Protein AF-B6EF98-F1 (afdb_monomer)

Nearest PDB structures (foldseek):
  3bss-assembly1_A  TM=2.731E-01  e=3.776E+00  Campylobacter jejuni
  3jx8-assembly2_D  TM=2.852E-01  e=3.024E+00  Parabacteroides distasonis ATCC 8503
  3eh0-assembly1_C  TM=1.332E-01  e=3.572E+00  Escherichia coli K-12

Secondary structure (DSSP, 8-state):
--------EE-SS-EEESS-EEESS-EE-SS-EEESS-EEESS-EE-SS-EEESS-EE-SS-EE-SS-EEESSEEE-SSEEEESSEEEESSEEE-SSEEEESSEEEESS---------------

Radius of gyration: 14.88 Å; Cα contacts (8 Å, |Δi|>4): 367; chains: 1; bounding box: 36×38×47 Å

pLDDT: mean 73.67, std 14.47, range [32.84, 87.88]

Solvent-accessible surface area (backbone atoms only — not comparable to full-atom values): 6208 Å² total; per-residue (Å²): 137,77,79,85,46,83,45,56,48,72,39,93,42,64,48,74,38,78,49,63,48,74,21,60,31,42,36,39,24,70,20,34,42,38,24,62,23,36,38,39,22,48,31,32,37,40,23,62,21,34,42,39,21,59,25,33,38,39,22,45,34,30,37,40,22,62,23,33,43,40,18,59,32,26,38,39,19,44,38,30,35,41,22,61,22,38,41,39,19,50,36,33,73,48,39,70,71,39,77,48,48,75,67,39,80,48,36,74,63,64,88,67,84,81,82,79,78,79,73,93,76,86,84,133

Structure (mmCIF, N/CA/C/O backbone):
data_AF-B6EF98-F1
#
_entry.id   AF-B6EF98-F1
#
loop_
_atom_site.group_PDB
_atom_site.id
_atom_site.type_symbol
_atom_site.label_atom_id
_atom_site.label_alt_id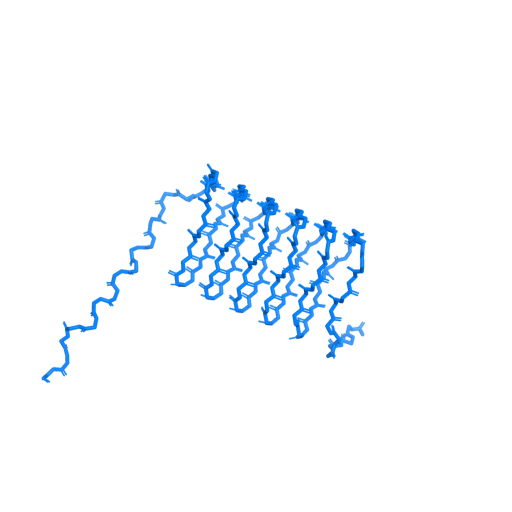
_atom_site.label_comp_id
_atom_site.label_asym_id
_atom_site.label_entity_id
_atom_site.label_seq_id
_atom_site.pdbx_PDB_ins_code
_atom_site.Cartn_x
_atom_site.Cartn_y
_atom_site.Cartn_z
_atom_site.occupancy
_atom_site.B_iso_or_equiv
_atom_site.auth_seq_id
_atom_site.auth_comp_id
_atom_site.auth_asym_id
_atom_site.auth_atom_id
_atom_site.pdbx_PDB_model_num
ATOM 1 N N . ASN A 1 1 ? 10.331 -12.979 -18.618 1.00 32.84 1 ASN A N 1
ATOM 2 C CA . ASN A 1 1 ? 11.417 -12.519 -17.735 1.00 32.84 1 ASN A CA 1
ATOM 3 C C . ASN A 1 1 ? 10.890 -11.423 -16.848 1.00 32.84 1 ASN A C 1
ATOM 5 O O . ASN A 1 1 ? 10.821 -10.278 -17.267 1.00 32.84 1 ASN A O 1
ATOM 9 N N . ILE A 1 2 ? 10.405 -11.793 -15.674 1.00 35.44 2 ILE A N 1
ATOM 10 C CA . ILE A 1 2 ? 10.387 -10.866 -14.554 1.00 35.44 2 ILE A CA 1
ATOM 11 C C . ILE A 1 2 ? 11.352 -11.555 -13.623 1.00 35.44 2 ILE A C 1
ATOM 13 O O . ILE A 1 2 ? 10.996 -12.580 -13.053 1.00 35.44 2 ILE A O 1
ATOM 17 N N . ASP A 1 3 ? 12.600 -11.109 -13.649 1.00 35.97 3 ASP A N 1
ATOM 18 C CA . ASP A 1 3 ? 13.546 -11.428 -12.603 1.00 35.97 3 ASP A CA 1
ATOM 19 C C . ASP A 1 3 ? 12.805 -11.190 -11.285 1.00 35.97 3 ASP A C 1
ATOM 21 O O . ASP A 1 3 ? 12.337 -10.080 -11.005 1.00 35.97 3 ASP A O 1
ATOM 25 N N . ASP A 1 4 ? 12.578 -12.272 -10.538 1.00 43.53 4 ASP A N 1
ATOM 26 C CA . ASP A 1 4 ? 12.277 -12.234 -9.112 1.00 43.53 4 ASP A CA 1
ATOM 27 C C . ASP A 1 4 ? 13.533 -11.672 -8.443 1.00 43.53 4 ASP A C 1
ATOM 29 O O . ASP A 1 4 ? 14.335 -12.369 -7.824 1.00 43.53 4 ASP A O 1
ATOM 33 N N . ASP A 1 5 ? 13.760 -10.390 -8.704 1.00 44.88 5 ASP A N 1
ATOM 34 C CA . ASP A 1 5 ? 14.850 -9.616 -8.184 1.00 44.88 5 ASP A CA 1
ATOM 35 C C . ASP A 1 5 ? 14.631 -9.608 -6.680 1.00 44.88 5 ASP A C 1
ATOM 37 O O . ASP A 1 5 ? 13.720 -8.972 -6.134 1.00 44.88 5 ASP A O 1
ATOM 41 N N . LYS A 1 6 ? 15.505 -10.348 -6.011 1.00 50.03 6 LYS A N 1
ATOM 42 C CA . LYS A 1 6 ? 15.847 -10.227 -4.600 1.00 50.03 6 LYS A CA 1
ATOM 43 C C . LYS A 1 6 ? 16.465 -8.840 -4.327 1.00 50.03 6 LYS A C 1
ATOM 45 O O . LYS A 1 6 ? 17.569 -8.718 -3.796 1.00 50.03 6 LYS A O 1
ATOM 50 N N . ALA A 1 7 ? 15.816 -7.795 -4.833 1.00 57.56 7 ALA A N 1
ATOM 51 C CA . ALA A 1 7 ? 16.267 -6.426 -4.853 1.00 57.56 7 ALA A CA 1
ATOM 52 C C . ALA A 1 7 ? 15.239 -5.596 -4.097 1.00 57.56 7 ALA A C 1
ATOM 54 O O . ALA A 1 7 ? 14.152 -5.293 -4.588 1.00 57.56 7 ALA A O 1
ATOM 55 N N . SER A 1 8 ? 15.617 -5.184 -2.889 1.00 60.94 8 SER A N 1
ATOM 56 C CA . SER A 1 8 ? 14.888 -4.156 -2.158 1.00 60.94 8 SER A CA 1
ATOM 57 C C . SER A 1 8 ? 14.745 -2.912 -3.037 1.00 60.94 8 SER A C 1
ATOM 59 O O . SER A 1 8 ? 15.752 -2.315 -3.440 1.00 60.94 8 SER A O 1
ATOM 61 N N . VAL A 1 9 ? 13.516 -2.480 -3.306 1.00 68.38 9 VAL A N 1
ATOM 62 C CA . VAL A 1 9 ? 13.263 -1.232 -4.038 1.00 68.38 9 VAL A CA 1
ATOM 63 C C . VAL A 1 9 ? 13.484 -0.069 -3.080 1.00 68.38 9 VAL A C 1
ATOM 65 O O . VAL A 1 9 ? 12.611 0.285 -2.288 1.00 68.38 9 VAL A O 1
ATOM 68 N N . LYS A 1 10 ? 14.681 0.517 -3.139 1.00 69.50 10 LYS A N 1
ATOM 69 C CA . LYS A 1 10 ? 15.062 1.717 -2.390 1.00 69.50 10 LYS A CA 1
ATOM 70 C C . LYS A 1 10 ? 15.181 2.884 -3.358 1.00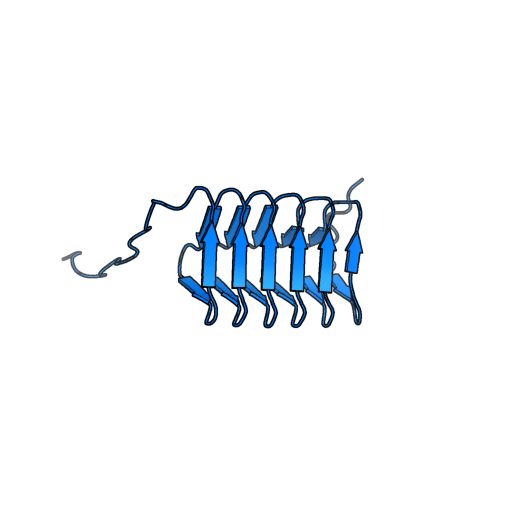 69.50 10 LYS A C 1
ATOM 72 O O . LYS A 1 10 ? 16.070 2.903 -4.203 1.00 69.50 10 LYS A O 1
ATOM 77 N N . SER A 1 11 ? 14.292 3.867 -3.244 1.00 70.25 11 SER A N 1
ATOM 78 C CA . SER A 1 11 ? 14.366 5.085 -4.056 1.00 70.25 11 SER A CA 1
ATOM 79 C C . SER A 1 11 ? 14.438 6.310 -3.167 1.00 70.25 11 SER A C 1
ATOM 81 O O . SER A 1 11 ? 13.530 6.551 -2.383 1.00 70.25 11 SER A O 1
ATOM 83 N N . ALA A 1 12 ? 15.476 7.130 -3.333 1.00 68.25 12 ALA A N 1
ATOM 84 C CA . ALA A 1 12 ? 15.623 8.391 -2.606 1.00 68.25 12 ALA A CA 1
ATOM 85 C C . ALA A 1 12 ? 14.551 9.449 -2.971 1.00 68.2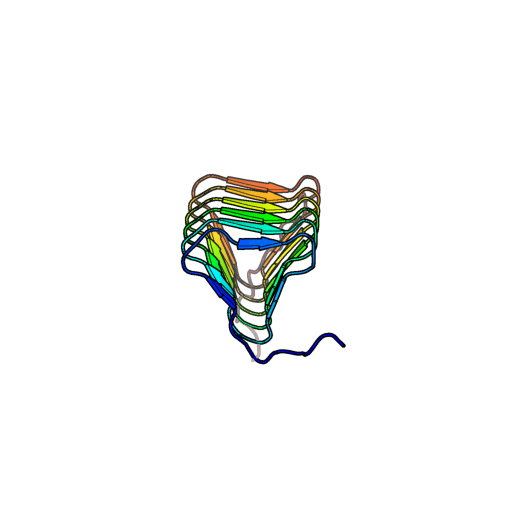5 12 ALA A C 1
ATOM 87 O O . ALA A 1 12 ? 14.501 10.510 -2.356 1.00 68.25 12 ALA A O 1
ATOM 88 N N . GLY A 1 13 ? 13.680 9.173 -3.952 1.00 70.12 13 GLY A N 1
ATOM 89 C CA . GLY A 1 13 ? 12.687 10.114 -4.471 1.00 70.12 13 GLY A CA 1
ATOM 90 C C . GLY A 1 13 ? 11.290 9.518 -4.659 1.00 70.12 13 GLY A C 1
ATOM 91 O O . GLY A 1 13 ? 10.911 8.515 -4.056 1.00 70.12 13 GLY A O 1
ATOM 92 N N . SER A 1 14 ? 10.473 10.180 -5.485 1.00 72.62 14 SER A N 1
ATOM 93 C CA . SER A 1 14 ? 9.129 9.694 -5.812 1.00 72.62 14 SER A CA 1
ATOM 94 C C . SER A 1 14 ? 9.200 8.618 -6.894 1.00 72.62 14 SER A C 1
ATOM 96 O O . SER A 1 14 ? 9.545 8.912 -8.038 1.00 72.62 14 SER A O 1
ATOM 98 N N . VAL A 1 15 ? 8.802 7.395 -6.552 1.00 78.00 15 VAL A N 1
ATOM 99 C CA . VAL A 1 15 ? 8.676 6.296 -7.513 1.00 78.00 15 VAL A CA 1
ATOM 100 C C . VAL A 1 15 ? 7.403 6.495 -8.327 1.00 78.00 15 VAL A C 1
ATOM 102 O O . VAL A 1 15 ? 6.308 6.592 -7.769 1.00 78.00 15 VAL A O 1
ATOM 105 N N . LYS A 1 16 ? 7.533 6.555 -9.655 1.00 80.19 16 LYS A N 1
ATOM 106 C CA . LYS A 1 16 ? 6.403 6.460 -10.585 1.00 80.19 16 LYS A CA 1
ATOM 107 C C . LYS A 1 16 ? 6.634 5.267 -11.499 1.00 80.19 16 LYS A C 1
ATOM 109 O O . LYS A 1 16 ? 7.641 5.236 -12.194 1.00 80.19 16 LYS A O 1
ATOM 114 N N . SER A 1 17 ? 5.707 4.317 -11.510 1.00 77.69 17 SER A N 1
ATOM 115 C CA . SER A 1 17 ? 5.764 3.168 -12.414 1.00 77.69 17 SER A CA 1
ATOM 116 C C . SER A 1 17 ? 4.431 2.966 -13.127 1.00 77.69 17 SER A C 1
ATOM 118 O O . SER A 1 17 ? 3.368 3.009 -12.505 1.00 77.69 17 SER A O 1
ATOM 120 N N . ALA A 1 18 ? 4.485 2.741 -14.439 1.00 78.44 18 ALA A N 1
ATOM 121 C CA . ALA A 1 18 ? 3.331 2.278 -15.207 1.00 78.44 18 ALA A CA 1
ATOM 122 C C . ALA A 1 18 ? 3.073 0.774 -14.992 1.00 78.44 18 ALA A C 1
ATOM 124 O O . ALA A 1 18 ? 1.952 0.304 -15.164 1.00 78.44 18 ALA A O 1
ATOM 125 N N . ALA A 1 19 ? 4.102 0.030 -14.579 1.00 79.38 19 ALA A N 1
ATOM 126 C CA . ALA A 1 19 ? 4.040 -1.400 -14.321 1.00 79.38 19 ALA A CA 1
ATOM 127 C C . ALA A 1 19 ? 3.825 -1.706 -12.830 1.00 79.38 19 ALA A C 1
ATOM 129 O O . ALA A 1 19 ? 3.852 -0.820 -11.964 1.00 79.38 19 ALA A O 1
ATOM 130 N N . SER A 1 20 ? 3.612 -2.991 -12.527 1.00 74.19 20 SER A N 1
ATOM 131 C CA . SER A 1 20 ? 3.568 -3.461 -11.143 1.00 74.19 20 SER A CA 1
ATOM 132 C C . SER A 1 20 ? 4.910 -3.240 -10.463 1.00 74.19 20 SER A C 1
ATOM 134 O O . SER A 1 20 ? 5.946 -3.613 -11.000 1.00 74.19 20 SER A O 1
ATOM 136 N N . VAL A 1 21 ? 4.867 -2.685 -9.255 1.00 79.06 21 VAL A N 1
ATOM 137 C CA . VAL A 1 21 ? 6.021 -2.674 -8.355 1.00 79.06 21 VAL A CA 1
ATOM 138 C C . VAL A 1 21 ? 5.955 -3.979 -7.574 1.00 79.06 21 VAL A C 1
ATOM 140 O O . VAL A 1 21 ? 4.985 -4.199 -6.847 1.00 79.06 21 VAL A O 1
ATOM 143 N N . ARG A 1 22 ? 6.928 -4.864 -7.786 1.00 77.12 22 ARG A N 1
ATOM 144 C CA . ARG A 1 22 ? 7.086 -6.115 -7.041 1.00 77.12 22 ARG A CA 1
ATOM 145 C C . ARG A 1 22 ? 8.468 -6.124 -6.418 1.00 77.12 22 ARG A C 1
ATOM 147 O O . ARG A 1 22 ? 9.416 -5.699 -7.066 1.00 77.12 22 ARG A O 1
ATOM 154 N N . SER A 1 23 ? 8.540 -6.577 -5.179 1.00 75.56 23 SER A N 1
ATOM 155 C CA . SER A 1 23 ? 9.781 -6.712 -4.432 1.00 75.56 23 SER A CA 1
ATOM 156 C C . SER A 1 23 ? 9.681 -7.967 -3.583 1.00 75.56 23 SER A C 1
ATOM 158 O O . SER A 1 23 ? 8.666 -8.164 -2.908 1.00 75.56 23 SER A O 1
ATOM 160 N N . ALA A 1 24 ? 10.700 -8.821 -3.653 1.00 74.88 24 ALA A N 1
ATOM 161 C CA . ALA A 1 24 ? 10.829 -9.936 -2.723 1.00 74.88 24 ALA A CA 1
ATOM 162 C C . ALA A 1 24 ? 11.207 -9.430 -1.325 1.00 74.88 24 ALA A C 1
ATOM 164 O O . ALA A 1 24 ? 10.725 -9.969 -0.344 1.00 74.88 24 ALA A O 1
ATOM 165 N N . ASP A 1 25 ? 11.994 -8.355 -1.243 1.00 79.25 25 ASP A N 1
ATOM 166 C CA . ASP A 1 25 ? 12.335 -7.696 0.019 1.00 79.25 25 ASP A CA 1
ATOM 167 C C . ASP A 1 25 ? 11.468 -6.436 0.242 1.00 79.25 25 ASP A C 1
ATOM 169 O O . ASP A 1 25 ? 10.595 -6.106 -0.564 1.00 79.25 25 ASP A O 1
ATOM 173 N N . SER A 1 26 ? 11.753 -5.660 1.287 1.00 74.31 26 SER A N 1
ATOM 174 C CA . SER A 1 26 ? 11.048 -4.404 1.595 1.00 74.31 26 SER A CA 1
ATOM 175 C C . SER A 1 26 ? 11.082 -3.343 0.476 1.00 74.31 26 SER A C 1
ATOM 177 O O . SER A 1 26 ? 12.115 -3.086 -0.156 1.00 74.31 26 SER A O 1
ATOM 179 N N . VAL A 1 27 ? 9.960 -2.634 0.305 1.00 77.38 27 VAL A N 1
ATOM 180 C CA . VAL A 1 27 ? 9.834 -1.445 -0.556 1.00 77.38 27 VAL A CA 1
ATOM 181 C C . VAL A 1 27 ? 9.989 -0.195 0.309 1.00 77.38 27 VAL A C 1
ATOM 183 O O . VAL A 1 27 ? 9.102 0.117 1.100 1.00 77.38 27 VAL A O 1
ATOM 186 N N . ALA A 1 28 ? 11.077 0.558 0.137 1.00 77.81 28 ALA A N 1
ATOM 187 C CA . ALA A 1 28 ? 11.329 1.792 0.879 1.00 77.81 28 ALA A CA 1
ATOM 188 C C . ALA A 1 28 ? 11.467 2.991 -0.068 1.00 77.81 28 ALA A C 1
ATOM 190 O O . ALA A 1 28 ? 12.338 3.043 -0.939 1.00 77.81 28 ALA A O 1
ATOM 191 N N . SER A 1 29 ? 10.607 3.995 0.089 1.00 77.31 29 SER A N 1
ATOM 192 C CA . SER A 1 29 ? 10.686 5.228 -0.701 1.00 77.31 29 SER A CA 1
ATOM 193 C C . SER A 1 29 ? 10.409 6.450 0.166 1.00 77.31 29 SER A C 1
ATOM 195 O O . SER A 1 29 ? 9.236 6.705 0.449 1.00 77.31 29 SER A O 1
ATOM 197 N N . PRO A 1 30 ? 11.441 7.234 0.555 1.00 69.69 30 PRO A N 1
ATOM 198 C CA . PRO A 1 30 ? 11.308 8.541 1.203 1.00 69.69 30 PRO A CA 1
ATOM 199 C C . PRO A 1 30 ? 10.324 9.512 0.525 1.00 69.69 30 PRO A C 1
ATOM 201 O O . PRO A 1 30 ? 9.779 10.400 1.175 1.00 69.69 30 PRO A O 1
ATOM 204 N N . GLY A 1 31 ? 10.075 9.357 -0.779 1.00 78.00 31 GLY A N 1
ATOM 205 C CA . GLY A 1 31 ? 9.079 10.133 -1.513 1.00 78.00 31 GLY A CA 1
ATOM 206 C C . GLY A 1 31 ? 7.676 9.511 -1.545 1.00 78.00 31 GLY A C 1
ATOM 207 O O . GLY A 1 31 ? 7.274 8.715 -0.703 1.00 78.00 31 GLY A O 1
ATOM 208 N N . SER A 1 32 ? 6.893 9.894 -2.559 1.00 79.00 32 SER A N 1
ATOM 209 C CA . SER A 1 32 ? 5.606 9.245 -2.854 1.00 79.00 32 SER A CA 1
ATOM 210 C C . SER A 1 32 ? 5.782 8.084 -3.827 1.00 79.00 32 SER A C 1
ATOM 212 O O . SER A 1 32 ? 6.465 8.244 -4.840 1.00 79.00 32 SER A O 1
ATOM 214 N N . VAL A 1 33 ? 5.072 6.984 -3.599 1.00 80.88 33 VAL A N 1
ATOM 215 C CA . VAL A 1 33 ? 4.969 5.871 -4.550 1.00 80.88 33 VAL A CA 1
ATOM 216 C C . VAL A 1 33 ? 3.680 6.029 -5.346 1.00 80.88 33 VAL A C 1
ATOM 218 O O . VAL A 1 33 ? 2.593 6.130 -4.779 1.00 80.88 33 VAL A O 1
ATOM 221 N N . LYS A 1 34 ? 3.792 6.071 -6.673 1.00 83.06 34 LYS A N 1
ATOM 222 C CA . LYS A 1 34 ? 2.661 6.024 -7.601 1.00 83.06 34 LYS A CA 1
ATOM 223 C C . LYS A 1 34 ? 2.848 4.850 -8.556 1.00 83.06 34 LYS A C 1
ATOM 225 O O . LYS A 1 34 ? 3.818 4.828 -9.310 1.00 83.06 34 LYS A O 1
ATOM 230 N N . SER A 1 35 ? 1.907 3.911 -8.564 1.00 82.44 35 SER A N 1
ATOM 231 C CA . SER A 1 35 ? 1.858 2.846 -9.568 1.00 82.44 35 SER A CA 1
ATOM 232 C C . SER A 1 35 ? 0.510 2.838 -10.284 1.00 82.44 35 SER A C 1
ATOM 234 O O . SER A 1 35 ? -0.544 2.904 -9.646 1.00 82.44 35 SER A O 1
ATOM 236 N N . ALA A 1 36 ? 0.539 2.756 -11.614 1.00 80.19 36 ALA A N 1
ATOM 237 C CA . ALA A 1 36 ? -0.664 2.515 -12.414 1.00 80.19 36 ALA A CA 1
ATOM 238 C C . ALA A 1 36 ? -1.165 1.064 -12.286 1.00 80.19 36 ALA A C 1
ATOM 240 O O . ALA A 1 36 ? -2.300 0.765 -12.637 1.00 80.19 36 ALA A O 1
ATOM 241 N N . ALA A 1 37 ? -0.343 0.167 -11.742 1.00 85.75 37 ALA A N 1
ATOM 242 C CA . ALA A 1 37 ? -0.690 -1.219 -11.477 1.00 85.75 37 ALA A CA 1
ATOM 243 C C . ALA A 1 37 ? -0.572 -1.524 -9.973 1.00 85.75 37 ALA A C 1
ATOM 245 O O . ALA A 1 37 ? -0.598 -0.627 -9.126 1.00 85.75 37 ALA A O 1
ATOM 246 N N . SER A 1 38 ? -0.495 -2.813 -9.622 1.00 80.50 38 SER A N 1
ATOM 247 C CA . SER A 1 38 ? -0.404 -3.239 -8.219 1.00 80.50 38 SER A CA 1
ATOM 248 C C . SER A 1 38 ? 0.979 -2.974 -7.626 1.00 80.50 38 SER A C 1
ATOM 250 O O . SER A 1 38 ? 1.984 -3.163 -8.313 1.00 80.50 38 SER A O 1
ATOM 252 N N . VAL A 1 39 ? 1.007 -2.641 -6.336 1.00 82.94 39 VAL A N 1
ATOM 253 C CA . VAL A 1 39 ? 2.214 -2.640 -5.497 1.00 82.94 39 VAL A CA 1
ATOM 254 C C . VAL A 1 39 ? 2.184 -3.900 -4.636 1.00 82.94 39 VAL A C 1
ATOM 256 O O . VAL A 1 39 ? 1.184 -4.142 -3.956 1.00 82.94 39 VAL A O 1
ATOM 259 N N . ARG A 1 40 ? 3.232 -4.724 -4.705 1.00 82.25 40 ARG A N 1
ATOM 260 C CA . ARG A 1 40 ? 3.380 -5.953 -3.915 1.00 82.25 40 ARG A CA 1
ATOM 261 C C . ARG A 1 40 ? 4.776 -6.027 -3.298 1.00 82.25 40 ARG A C 1
ATOM 263 O O . ARG A 1 40 ? 5.755 -5.849 -4.017 1.00 82.25 40 ARG A O 1
ATOM 270 N N . SER A 1 41 ? 4.837 -6.330 -2.011 1.00 81.62 41 SER A N 1
ATOM 271 C CA . SER A 1 41 ? 6.065 -6.651 -1.280 1.00 81.62 41 SER A CA 1
ATOM 272 C C . SER A 1 41 ? 5.855 -7.963 -0.535 1.00 81.62 41 SER A C 1
ATOM 274 O O . SER A 1 41 ? 4.743 -8.182 -0.048 1.00 81.62 41 SER A O 1
ATOM 276 N N . ALA A 1 42 ? 6.868 -8.830 -0.462 1.00 79.88 42 ALA A N 1
ATOM 277 C CA . ALA A 1 42 ? 6.812 -9.939 0.491 1.00 79.88 42 ALA A CA 1
ATOM 278 C C . ALA A 1 42 ? 6.973 -9.381 1.909 1.00 79.88 42 ALA A C 1
ATOM 280 O O . ALA A 1 42 ? 6.080 -9.574 2.712 1.00 79.88 42 ALA A O 1
ATOM 281 N N . ASP A 1 43 ? 7.987 -8.552 2.158 1.00 85.00 43 ASP A N 1
ATOM 282 C CA . ASP A 1 43 ? 8.153 -7.932 3.479 1.00 85.00 43 ASP A CA 1
ATOM 283 C C . ASP A 1 43 ? 7.220 -6.710 3.679 1.00 85.00 43 ASP A C 1
ATOM 285 O O . ASP A 1 43 ? 6.024 -6.725 3.370 1.00 85.00 43 ASP A O 1
ATOM 289 N N . SER A 1 44 ? 7.786 -5.587 4.132 1.00 81.25 44 SER A N 1
ATOM 290 C CA . SER A 1 44 ? 7.097 -4.337 4.423 1.00 81.25 44 SER A CA 1
ATOM 291 C C . SER A 1 44 ? 7.138 -3.324 3.273 1.00 81.25 44 SER A C 1
ATOM 293 O O . SER A 1 44 ? 8.124 -3.190 2.541 1.00 81.25 44 SER A O 1
ATOM 295 N N . VAL A 1 45 ? 6.077 -2.523 3.165 1.00 81.81 45 VAL A N 1
ATOM 296 C CA . VAL A 1 45 ? 6.032 -1.317 2.327 1.00 81.81 45 VAL A CA 1
ATOM 297 C C . VAL A 1 45 ? 6.128 -0.089 3.225 1.00 81.81 45 VAL A C 1
ATOM 299 O O . VAL A 1 45 ? 5.188 0.223 3.950 1.00 81.81 45 VAL A O 1
ATOM 302 N N . ALA A 1 46 ? 7.234 0.649 3.132 1.00 81.69 46 ALA A N 1
ATOM 303 C CA . ALA A 1 46 ? 7.489 1.861 3.902 1.00 81.69 46 ALA A CA 1
ATOM 304 C C . ALA A 1 46 ? 7.642 3.092 2.994 1.00 81.69 46 ALA A C 1
ATOM 306 O O . ALA A 1 46 ? 8.581 3.211 2.200 1.00 81.69 46 ALA A O 1
ATOM 307 N N . SER A 1 47 ? 6.736 4.061 3.144 1.00 80.31 47 SER A N 1
ATOM 308 C CA . SER A 1 47 ? 6.812 5.334 2.422 1.00 80.31 47 SER A CA 1
ATOM 309 C C . SER A 1 47 ? 6.404 6.523 3.291 1.00 80.31 47 SER A C 1
ATOM 311 O O . SER A 1 47 ? 5.204 6.730 3.483 1.00 80.31 47 SER A O 1
ATOM 313 N N . PRO A 1 48 ? 7.352 7.364 3.757 1.00 74.62 48 PRO A N 1
ATOM 314 C CA . PRO A 1 48 ? 7.030 8.608 4.463 1.00 74.62 48 PRO A CA 1
ATOM 315 C C . PRO A 1 48 ? 6.219 9.613 3.639 1.00 74.62 48 PRO A C 1
ATOM 317 O O . PRO A 1 48 ? 5.535 10.454 4.214 1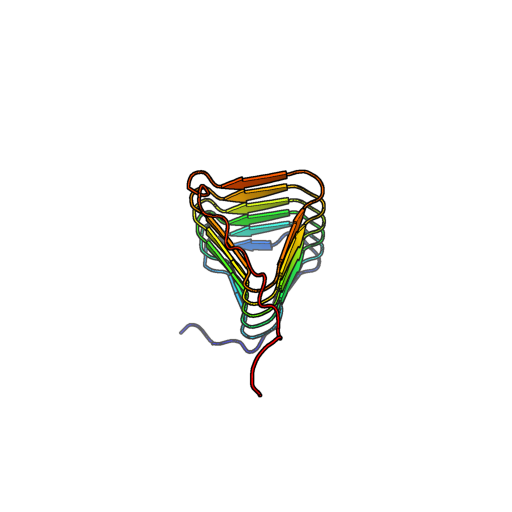.00 74.62 48 PRO A O 1
ATOM 320 N N . GLY A 1 49 ? 6.211 9.499 2.307 1.00 79.62 49 GLY A N 1
ATOM 321 C CA . GLY A 1 49 ? 5.255 10.204 1.454 1.00 79.62 49 GLY A CA 1
ATOM 322 C C . GLY A 1 49 ? 3.878 9.532 1.382 1.00 79.62 49 GLY A C 1
ATOM 323 O O . GLY A 1 49 ? 3.423 8.877 2.309 1.00 79.62 49 GLY A O 1
ATOM 324 N N . SER A 1 50 ? 3.174 9.711 0.259 1.00 81.94 50 SER A N 1
ATOM 325 C CA . SER A 1 50 ? 1.907 9.009 -0.008 1.00 81.94 50 SER A CA 1
ATOM 326 C C . SER A 1 50 ? 2.117 7.779 -0.887 1.00 81.94 50 SER A C 1
ATOM 328 O O . SER A 1 50 ? 2.867 7.846 -1.863 1.00 81.94 50 SER A O 1
ATOM 330 N N . VAL A 1 51 ? 1.348 6.720 -0.638 1.00 84.25 51 VAL A N 1
ATOM 331 C CA . VAL A 1 51 ? 1.244 5.556 -1.528 1.00 84.25 51 VAL A CA 1
ATOM 332 C C . VAL A 1 51 ? -0.041 5.668 -2.345 1.00 84.25 51 VAL A C 1
ATOM 334 O O . VAL A 1 51 ? -1.131 5.803 -1.792 1.00 84.25 51 VAL A O 1
ATOM 337 N N . LYS A 1 52 ? 0.072 5.637 -3.676 1.00 85.69 52 LYS A N 1
ATOM 338 C CA . LYS A 1 52 ? -1.065 5.602 -4.603 1.00 85.69 52 LYS A CA 1
ATOM 339 C C . LYS A 1 52 ? -0.921 4.442 -5.585 1.00 85.69 52 LYS A C 1
ATOM 341 O O . LYS A 1 52 ? 0.068 4.372 -6.312 1.00 85.69 52 LYS A O 1
ATOM 346 N N . SER A 1 53 ? -1.935 3.586 -5.656 1.00 84.62 53 SER A N 1
ATOM 347 C CA . SER A 1 53 ? -2.040 2.526 -6.663 1.00 84.62 53 SER A CA 1
ATOM 348 C C . SER A 1 53 ? -3.409 2.558 -7.339 1.00 84.62 53 SER A C 1
ATOM 350 O O . SER A 1 53 ? -4.434 2.679 -6.667 1.00 84.62 53 SER A O 1
ATOM 352 N N . ALA A 1 54 ? -3.438 2.433 -8.666 1.00 85.06 54 ALA A N 1
ATOM 353 C CA . ALA A 1 54 ? -4.693 2.265 -9.407 1.00 85.06 54 ALA A CA 1
ATOM 354 C C . ALA A 1 54 ? -5.244 0.825 -9.339 1.00 85.06 54 ALA A C 1
ATOM 356 O O . ALA A 1 54 ? -6.363 0.574 -9.767 1.00 85.06 54 ALA A O 1
ATOM 357 N N . ALA A 1 55 ? -4.490 -0.115 -8.766 1.00 87.88 55 ALA A N 1
ATOM 358 C CA . ALA A 1 55 ? -4.954 -1.464 -8.463 1.00 87.88 55 ALA A CA 1
ATOM 359 C C . ALA A 1 55 ? -4.814 -1.714 -6.953 1.00 87.88 55 ALA A C 1
ATOM 361 O O . ALA A 1 55 ? -5.191 -0.855 -6.156 1.00 87.88 55 ALA A O 1
ATOM 362 N N . SER A 1 56 ? -4.306 -2.878 -6.534 1.00 85.12 56 SER A N 1
ATOM 363 C CA . SER A 1 56 ? -4.123 -3.209 -5.116 1.00 85.12 56 SER A CA 1
ATOM 364 C C . SER A 1 56 ? -2.746 -2.820 -4.572 1.00 85.12 56 SER A C 1
ATOM 366 O O . SER A 1 56 ? -1.742 -2.891 -5.281 1.00 85.12 56 SER A O 1
ATOM 368 N N . VAL A 1 57 ? -2.706 -2.524 -3.275 1.00 84.88 57 VAL A N 1
ATOM 369 C CA . VAL A 1 57 ? -1.484 -2.501 -2.458 1.00 84.88 57 VAL A CA 1
ATOM 370 C C . VAL A 1 57 ? -1.495 -3.747 -1.570 1.00 84.88 57 VAL A C 1
ATOM 372 O O . VAL A 1 57 ? -2.504 -3.996 -0.909 1.00 84.88 57 VAL A O 1
ATOM 375 N N . ARG A 1 58 ? -0.426 -4.553 -1.602 1.00 84.25 58 ARG A N 1
ATOM 376 C CA . ARG A 1 58 ? -0.278 -5.766 -0.781 1.00 84.25 58 ARG A CA 1
ATOM 377 C C . ARG A 1 58 ? 1.121 -5.864 -0.159 1.00 84.25 58 ARG A C 1
ATOM 379 O O . ARG A 1 58 ? 2.097 -5.705 -0.890 1.00 84.25 58 ARG A O 1
ATOM 386 N N . SER A 1 59 ? 1.182 -6.185 1.127 1.00 83.88 59 SER A N 1
ATOM 387 C CA . SER A 1 59 ? 2.382 -6.630 1.859 1.00 83.88 59 SER A CA 1
ATOM 388 C C . SER A 1 59 ? 2.087 -7.968 2.529 1.00 83.88 59 SER A C 1
ATOM 390 O O . SER A 1 59 ? 0.921 -8.189 2.871 1.00 83.88 59 SER A O 1
ATOM 392 N N . ALA A 1 60 ? 3.086 -8.838 2.724 1.00 82.44 60 ALA A N 1
ATOM 393 C CA . ALA A 1 60 ? 2.917 -9.907 3.709 1.00 82.44 60 ALA A CA 1
ATOM 394 C C . ALA A 1 60 ? 3.090 -9.324 5.114 1.00 82.44 60 ALA A C 1
ATOM 396 O O . ALA A 1 60 ? 2.181 -9.487 5.902 1.00 82.44 60 ALA A O 1
ATOM 397 N N . ASP A 1 61 ? 4.106 -8.504 5.377 1.00 86.19 61 ASP A N 1
ATOM 398 C CA . ASP A 1 61 ? 4.269 -7.933 6.722 1.00 86.19 61 ASP A CA 1
ATOM 399 C C . ASP A 1 61 ? 3.379 -6.694 6.939 1.00 86.19 61 ASP A C 1
ATOM 401 O O . ASP A 1 61 ? 2.155 -6.775 7.068 1.00 86.19 61 ASP A O 1
ATOM 405 N N . SER A 1 62 ? 3.975 -5.497 6.918 1.00 83.44 62 SER A N 1
ATOM 406 C CA . SER A 1 62 ? 3.312 -4.241 7.261 1.00 83.44 62 SER A CA 1
ATOM 407 C C . SER A 1 62 ? 3.318 -3.219 6.124 1.00 83.44 62 SER A C 1
ATOM 409 O O . SER A 1 62 ? 4.290 -3.066 5.379 1.00 83.44 62 SER A O 1
ATOM 411 N N . VAL A 1 63 ? 2.243 -2.435 6.029 1.00 82.75 63 VAL A N 1
ATOM 412 C CA . VAL A 1 63 ? 2.180 -1.227 5.196 1.00 82.75 63 VAL A CA 1
ATOM 413 C C . VAL A 1 63 ? 2.262 -0.002 6.099 1.00 82.75 63 VAL A C 1
ATOM 415 O O . VAL A 1 63 ? 1.297 0.336 6.777 1.00 82.75 63 VAL A O 1
ATOM 418 N N . ALA A 1 64 ? 3.390 0.706 6.058 1.00 83.25 64 ALA A N 1
ATOM 419 C CA . ALA A 1 64 ? 3.636 1.912 6.839 1.00 83.25 64 ALA A CA 1
ATOM 420 C C . ALA A 1 64 ? 3.754 3.149 5.935 1.00 83.25 64 ALA A C 1
ATOM 422 O O . ALA A 1 64 ? 4.643 3.254 5.081 1.00 83.25 64 ALA A O 1
ATOM 423 N N . SER A 1 65 ? 2.872 4.131 6.130 1.00 81.44 65 SER A N 1
ATOM 424 C CA . SER A 1 65 ? 2.944 5.396 5.395 1.00 81.44 65 SER A CA 1
ATOM 425 C C . SER A 1 65 ? 2.534 6.604 6.242 1.00 81.44 65 SER A C 1
ATOM 427 O O . SER A 1 65 ? 1.339 6.840 6.419 1.00 81.44 65 SER A O 1
ATOM 429 N N . PRO A 1 66 ? 3.504 7.419 6.706 1.00 77.50 66 PRO A N 1
ATOM 430 C CA . PRO A 1 66 ? 3.268 8.717 7.343 1.00 77.50 66 PRO A CA 1
ATOM 431 C C . PRO A 1 66 ? 2.319 9.656 6.583 1.00 77.5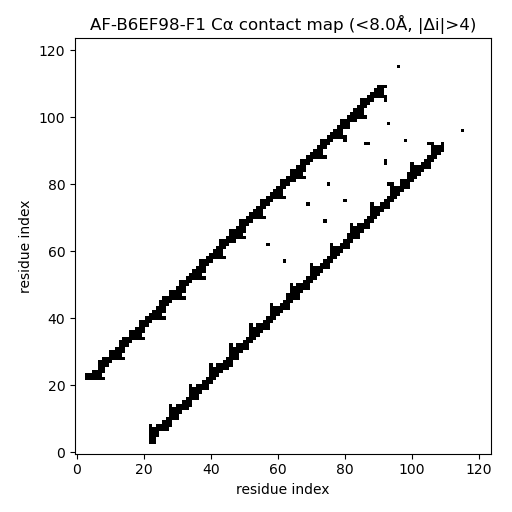0 66 PRO A C 1
ATOM 433 O O . PRO A 1 66 ? 1.628 10.469 7.190 1.00 77.50 66 PRO A O 1
ATOM 436 N N . GLY A 1 67 ? 2.269 9.555 5.251 1.00 82.38 67 GLY A N 1
ATOM 437 C CA . GLY A 1 67 ? 1.310 10.278 4.422 1.00 82.38 67 GLY A CA 1
ATOM 438 C C . GLY A 1 67 ? -0.050 9.583 4.342 1.00 82.38 67 GLY A C 1
ATOM 439 O O . GLY A 1 67 ? -0.601 9.133 5.332 1.00 82.38 67 GLY A O 1
ATOM 440 N N . SER A 1 68 ? -0.643 9.540 3.144 1.00 83.62 68 SER A N 1
ATOM 441 C CA . SER A 1 68 ? -1.887 8.795 2.894 1.00 83.62 68 SER A CA 1
ATOM 442 C C . SER A 1 68 ? -1.637 7.556 2.046 1.00 83.62 68 SER A C 1
ATOM 444 O O . SER A 1 68 ? -0.910 7.633 1.050 1.00 83.62 68 SER A O 1
ATOM 446 N N . VAL A 1 69 ? -2.381 6.487 2.321 1.00 84.06 69 VAL A N 1
ATOM 447 C CA . VAL A 1 69 ? -2.483 5.314 1.444 1.00 84.06 69 VAL A CA 1
ATOM 448 C C . VAL A 1 69 ? -3.777 5.405 0.638 1.00 84.06 69 VAL A C 1
ATOM 450 O O . VAL A 1 69 ? -4.8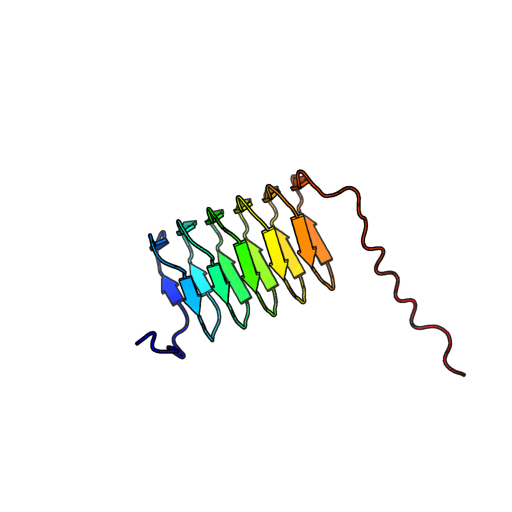62 5.561 1.194 1.00 84.06 69 VAL A O 1
ATOM 453 N N . LYS A 1 70 ? -3.681 5.345 -0.694 1.00 86.25 70 LYS A N 1
ATOM 454 C CA . LYS A 1 70 ? -4.840 5.307 -1.595 1.00 86.25 70 LYS A CA 1
ATOM 455 C C . LYS A 1 70 ? -4.715 4.164 -2.597 1.00 86.25 70 LYS A C 1
ATOM 457 O O . LYS A 1 70 ? -3.723 4.074 -3.320 1.00 86.25 70 LYS A O 1
ATOM 462 N N . SER A 1 71 ? -5.753 3.343 -2.689 1.00 85.69 71 SER A N 1
ATOM 463 C CA . SER A 1 71 ? -5.867 2.274 -3.682 1.00 85.69 71 SER A CA 1
ATOM 464 C C . SER A 1 71 ? -7.231 2.329 -4.364 1.00 85.69 71 SER A C 1
ATOM 466 O O . SER A 1 71 ? -8.250 2.452 -3.692 1.00 85.69 71 SER A O 1
ATOM 468 N N . ALA A 1 72 ? -7.271 2.197 -5.689 1.00 87.12 72 ALA A N 1
ATOM 469 C CA . ALA A 1 72 ? -8.539 2.080 -6.412 1.00 87.12 72 ALA A CA 1
ATOM 470 C C . ALA A 1 72 ? -9.141 0.660 -6.371 1.00 87.12 72 ALA A C 1
ATOM 472 O O . ALA A 1 72 ? -10.180 0.434 -6.975 1.00 87.12 72 ALA A O 1
ATOM 473 N N . ALA A 1 73 ? -8.524 -0.290 -5.656 1.00 87.19 73 ALA A N 1
ATOM 474 C CA . ALA A 1 73 ? -9.073 -1.632 -5.466 1.00 87.19 73 ALA A CA 1
ATOM 475 C C . ALA A 1 73 ? -9.034 -2.079 -4.000 1.00 87.19 73 ALA A C 1
ATOM 477 O O . ALA A 1 73 ? -10.046 -2.015 -3.318 1.00 87.19 73 ALA A O 1
ATOM 478 N N . SER A 1 74 ? -7.894 -2.550 -3.493 1.00 85.62 74 SER A N 1
ATOM 479 C CA . SER A 1 74 ? -7.781 -2.989 -2.094 1.00 85.62 74 SER A CA 1
ATOM 480 C C . SER A 1 74 ? -6.424 -2.641 -1.505 1.00 85.62 74 SER A C 1
ATOM 482 O O . SER A 1 74 ? -5.412 -2.713 -2.206 1.00 85.62 74 SER A O 1
ATOM 484 N N . VAL A 1 75 ? -6.403 -2.365 -0.206 1.00 84.44 75 VAL A N 1
ATOM 485 C CA . VAL A 1 75 ? -5.186 -2.339 0.615 1.00 84.44 75 VAL A CA 1
ATOM 486 C C . VAL A 1 75 ? -5.198 -3.580 1.504 1.00 84.44 75 VAL A C 1
ATOM 488 O O . VAL A 1 75 ? -6.205 -3.831 2.164 1.00 84.44 75 VAL A O 1
ATOM 491 N N . ARG A 1 76 ? -4.130 -4.384 1.478 1.00 83.62 76 ARG A N 1
ATOM 492 C CA . ARG A 1 76 ? -3.991 -5.581 2.324 1.00 83.62 76 ARG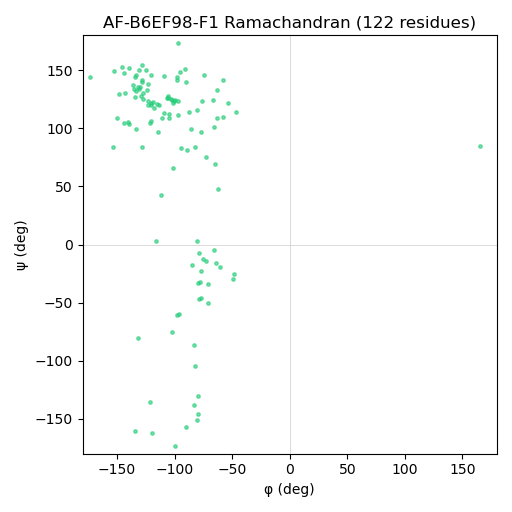 A CA 1
ATOM 493 C C . ARG A 1 76 ? -2.593 -5.673 2.936 1.00 83.62 76 ARG A C 1
ATOM 495 O O . ARG A 1 76 ? -1.621 -5.479 2.208 1.00 83.62 76 ARG A O 1
ATOM 502 N N . SER A 1 77 ? -2.527 -6.032 4.209 1.00 82.88 77 SER A N 1
ATOM 503 C CA . SER A 1 77 ? -1.325 -6.515 4.906 1.00 82.88 77 SER A CA 1
ATOM 504 C C . SER A 1 77 ? -1.657 -7.828 5.612 1.00 82.88 77 SER A C 1
ATOM 506 O O . SER A 1 77 ? -2.841 -8.039 5.895 1.00 82.88 77 SER A O 1
ATOM 508 N N . ALA A 1 78 ? -0.682 -8.707 5.873 1.00 81.94 78 ALA A N 1
ATOM 509 C CA . ALA A 1 78 ? -0.921 -9.771 6.848 1.00 81.94 78 ALA A CA 1
ATOM 510 C C . ALA A 1 78 ? -0.788 -9.195 8.259 1.00 81.94 78 ALA A C 1
ATOM 512 O O . ALA A 1 78 ? -1.744 -9.315 8.999 1.00 81.94 78 ALA A O 1
ATOM 513 N N . ASP A 1 79 ? 0.247 -8.420 8.578 1.00 82.31 79 ASP A N 1
ATOM 514 C CA . ASP A 1 79 ? 0.378 -7.889 9.940 1.00 82.31 79 ASP A CA 1
ATOM 515 C C . ASP A 1 79 ? -0.462 -6.617 10.133 1.00 82.31 79 ASP A C 1
ATOM 517 O O . ASP A 1 79 ? -1.636 -6.651 10.517 1.00 82.31 79 ASP A O 1
ATOM 521 N N . SER A 1 80 ? 0.101 -5.453 9.795 1.00 81.69 80 SER A N 1
ATOM 522 C CA . SER A 1 80 ? -0.479 -4.150 10.131 1.00 81.69 80 SER A CA 1
ATOM 523 C C . SER A 1 80 ? -0.509 -3.162 8.966 1.00 81.69 80 SER A C 1
ATOM 525 O O . SER A 1 80 ? 0.408 -3.076 8.147 1.00 81.69 80 SER A O 1
ATOM 527 N N . VAL A 1 81 ? -1.552 -2.334 8.924 1.00 81.12 81 VAL A N 1
ATOM 528 C CA . VAL A 1 81 ? -1.612 -1.136 8.077 1.00 81.12 81 VAL A CA 1
ATOM 529 C C . VAL A 1 81 ? -1.561 0.093 8.977 1.00 81.12 81 VAL A C 1
ATOM 531 O O . VAL A 1 81 ? -2.542 0.412 9.637 1.00 81.12 81 VAL A O 1
ATOM 534 N N . ALA A 1 82 ? -0.443 0.818 8.960 1.00 82.19 82 ALA A N 1
ATOM 535 C CA . ALA A 1 82 ? -0.232 2.011 9.774 1.00 82.19 82 ALA A CA 1
ATOM 536 C C . ALA A 1 82 ? -0.075 3.260 8.897 1.00 82.19 82 ALA A C 1
ATOM 538 O O . ALA A 1 82 ? 0.827 3.367 8.058 1.00 82.19 82 ALA A O 1
ATOM 539 N N . SER A 1 83 ? -0.947 4.248 9.096 1.00 81.38 83 SER A N 1
ATOM 540 C CA . SER A 1 83 ? -0.850 5.525 8.392 1.00 81.38 83 SER A CA 1
ATOM 541 C C . SER A 1 83 ? -1.407 6.676 9.225 1.00 81.38 83 SER A C 1
ATOM 543 O O . SER A 1 83 ? -2.621 6.790 9.354 1.00 81.38 83 SER A O 1
ATOM 545 N N . PRO A 1 84 ? -0.578 7.596 9.752 1.00 79.25 84 PRO A N 1
ATOM 546 C CA . PRO A 1 84 ? -1.102 8.765 10.450 1.00 79.25 84 PRO A CA 1
ATOM 547 C C . PRO A 1 84 ? -1.919 9.701 9.533 1.00 79.25 84 PRO A C 1
ATOM 549 O O . PRO A 1 84 ? -2.705 10.513 10.008 1.00 79.25 84 PRO A O 1
ATOM 552 N N . GLY A 1 85 ? -1.818 9.587 8.208 1.00 80.69 85 GLY A N 1
ATOM 553 C CA . GLY A 1 85 ? -2.784 10.219 7.314 1.00 80.69 85 GLY A CA 1
ATOM 554 C C . GLY A 1 85 ? -4.088 9.427 7.177 1.00 80.69 85 GLY A C 1
ATOM 555 O O . GLY A 1 85 ? -4.609 8.826 8.114 1.00 80.69 85 GLY A O 1
ATOM 556 N N . SER A 1 86 ? -4.681 9.482 5.979 1.00 82.44 86 SER A N 1
ATOM 557 C CA . SER A 1 86 ? -5.855 8.665 5.658 1.00 82.44 86 SER A CA 1
ATOM 558 C C . SER A 1 86 ? -5.473 7.406 4.895 1.00 82.44 86 SER A C 1
ATOM 560 O O . SER A 1 86 ? -4.722 7.487 3.916 1.00 82.44 86 SER A O 1
ATOM 562 N N . VAL A 1 87 ? -6.154 6.307 5.204 1.00 83.06 87 VAL A N 1
ATOM 563 C CA . VAL A 1 87 ? -6.195 5.110 4.360 1.00 83.06 87 VAL A CA 1
ATOM 564 C C . VAL A 1 87 ? -7.516 5.103 3.596 1.00 83.06 87 VAL A C 1
ATOM 566 O O . VAL A 1 87 ? -8.595 5.169 4.181 1.00 83.06 87 VAL A O 1
ATOM 569 N N . LYS A 1 88 ? -7.446 5.086 2.263 1.00 84.50 88 LYS A N 1
ATOM 570 C CA . LYS A 1 88 ? -8.628 5.032 1.394 1.00 84.50 88 LYS A CA 1
ATOM 571 C C . LYS A 1 88 ? -8.513 3.893 0.389 1.00 84.50 88 LYS A C 1
ATOM 573 O O . LYS A 1 88 ? -7.516 3.803 -0.333 1.00 84.50 88 LYS A O 1
ATOM 578 N N . SER A 1 89 ? -9.556 3.080 0.289 1.00 83.94 89 SER A N 1
ATOM 579 C CA . SER A 1 89 ? -9.695 2.082 -0.766 1.00 83.94 89 SER A CA 1
ATOM 580 C C . SER A 1 89 ? -11.063 2.150 -1.436 1.00 83.94 89 SER A C 1
ATOM 582 O O . SER A 1 89 ? -12.041 2.547 -0.809 1.00 83.94 89 SER A O 1
ATOM 584 N N . ALA A 1 90 ? -11.138 1.794 -2.717 1.00 84.44 90 ALA A N 1
ATOM 585 C CA . ALA A 1 90 ? -12.422 1.717 -3.409 1.00 84.44 90 ALA A CA 1
ATOM 586 C C . ALA A 1 90 ? -13.194 0.438 -3.067 1.00 84.44 90 ALA A C 1
ATOM 588 O O . ALA A 1 90 ? -14.409 0.498 -3.012 1.00 84.44 90 ALA A O 1
ATOM 589 N N . ALA A 1 91 ? -12.524 -0.688 -2.803 1.00 83.06 91 ALA A N 1
ATOM 590 C CA . ALA A 1 91 ? -13.195 -1.886 -2.303 1.00 83.06 91 ALA A CA 1
ATOM 591 C C . ALA A 1 91 ? -12.958 -2.030 -0.799 1.00 83.06 91 ALA A C 1
ATOM 593 O O . ALA A 1 91 ? -13.833 -1.706 -0.010 1.00 83.06 91 ALA A O 1
ATOM 594 N N . SER A 1 92 ? -11.763 -2.449 -0.375 1.00 82.31 92 SER A N 1
ATOM 595 C CA . SER A 1 92 ? -11.540 -2.858 1.018 1.00 82.31 92 SER A CA 1
ATOM 596 C C . SER A 1 92 ? -10.141 -2.514 1.535 1.00 82.31 92 SER A C 1
ATOM 598 O O . SER A 1 92 ? -9.167 -2.461 0.777 1.00 82.31 92 SER A O 1
ATOM 600 N N . VAL A 1 93 ? -10.045 -2.317 2.849 1.00 81.19 93 VAL A N 1
ATOM 601 C CA . VAL A 1 93 ? -8.801 -2.200 3.615 1.00 81.19 93 VAL A CA 1
ATOM 602 C C . VAL A 1 93 ? -8.817 -3.350 4.613 1.00 81.19 93 VAL A C 1
ATOM 604 O O . VAL A 1 93 ? -9.780 -3.464 5.364 1.00 81.19 93 VAL A O 1
ATOM 607 N N . ARG A 1 94 ? -7.802 -4.218 4.586 1.00 81.12 94 ARG A N 1
ATOM 608 C CA . ARG A 1 94 ? -7.685 -5.364 5.502 1.00 81.12 94 ARG A CA 1
ATOM 609 C C . ARG A 1 94 ? -6.272 -5.476 6.060 1.00 81.12 94 ARG A C 1
ATOM 611 O O . ARG A 1 94 ? -5.310 -5.247 5.326 1.00 81.12 94 ARG A O 1
ATOM 618 N N . SER A 1 95 ? -6.189 -5.884 7.315 1.00 81.19 95 SER A N 1
ATOM 619 C CA . SER A 1 95 ? -4.983 -6.366 7.990 1.00 81.19 95 SER A CA 1
ATOM 620 C C . SER A 1 95 ? -5.381 -7.552 8.862 1.00 81.19 95 SER A C 1
ATOM 622 O O . SER A 1 95 ? -6.553 -7.601 9.243 1.00 81.19 95 SER A O 1
ATOM 624 N N . ALA A 1 96 ? -4.485 -8.503 9.135 1.00 79.94 96 ALA A N 1
ATOM 625 C CA . ALA A 1 96 ? -4.812 -9.581 10.071 1.00 79.94 96 ALA A CA 1
ATOM 626 C C . ALA A 1 96 ? -4.673 -9.126 11.530 1.00 79.94 96 ALA A C 1
ATOM 628 O O . ALA A 1 96 ? -5.498 -9.547 12.332 1.00 79.94 96 ALA A O 1
ATOM 629 N N . ASP A 1 97 ? -3.736 -8.221 11.843 1.00 79.81 97 ASP A N 1
ATOM 630 C CA . ASP A 1 97 ? -3.563 -7.725 13.216 1.00 79.81 97 ASP A CA 1
ATOM 631 C C . ASP A 1 97 ? -4.252 -6.379 13.453 1.00 79.81 97 ASP A C 1
ATOM 633 O O . ASP A 1 97 ? -5.125 -6.264 14.308 1.00 79.81 97 ASP A O 1
ATOM 637 N N . SER A 1 98 ? -3.860 -5.324 12.724 1.00 78.94 98 SER A N 1
ATOM 638 C CA . SER A 1 98 ? -4.368 -3.973 13.006 1.00 78.94 98 SER A CA 1
ATOM 639 C C . SER A 1 98 ? -4.384 -3.036 11.800 1.00 78.94 98 SER A C 1
ATOM 641 O O . SER A 1 98 ? -3.547 -3.097 10.896 1.00 78.94 98 SER A O 1
ATOM 643 N N . VAL A 1 99 ? -5.350 -2.117 11.799 1.00 77.50 99 VAL A N 1
ATOM 644 C CA . VAL A 1 99 ? -5.397 -0.972 10.886 1.00 77.50 99 VAL A CA 1
ATOM 645 C C . VAL A 1 99 ? -5.416 0.301 11.722 1.00 77.50 99 VAL A C 1
ATOM 647 O O . VAL A 1 99 ? -6.451 0.691 12.258 1.00 77.50 99 VAL A O 1
ATOM 650 N N . GLU A 1 100 ? -4.282 0.992 11.783 1.00 77.94 100 GLU A N 1
ATOM 651 C CA . GLU A 1 100 ? -4.142 2.246 12.513 1.00 77.94 100 GLU A CA 1
ATOM 652 C C . GLU A 1 100 ? -4.143 3.438 11.557 1.00 77.94 100 GLU A C 1
ATOM 654 O O . GLU A 1 100 ? -3.354 3.534 10.607 1.00 77.94 100 GLU A O 1
ATOM 659 N N . SER A 1 101 ? -5.038 4.397 11.801 1.00 75.62 101 SER A N 1
ATOM 660 C CA . SER A 1 101 ? -4.998 5.691 11.122 1.00 75.62 101 SER A CA 1
ATOM 661 C C . SER A 1 101 ? -5.513 6.813 12.001 1.00 75.62 101 SER A C 1
ATOM 663 O O . SER A 1 101 ? -6.625 6.724 12.511 1.00 75.62 101 SER A O 1
ATOM 665 N N . VAL A 1 102 ? -4.748 7.904 12.123 1.00 75.69 102 VAL A N 1
ATOM 666 C CA . VAL A 1 102 ? -5.166 9.026 12.983 1.00 75.69 102 VAL A CA 1
ATOM 667 C C . VAL A 1 102 ? -6.110 10.006 12.286 1.00 75.69 102 VAL A C 1
ATOM 669 O O . VAL A 1 102 ? -6.802 10.757 12.963 1.00 75.69 102 VAL A O 1
ATOM 672 N N . ALA A 1 103 ? -6.181 10.002 10.945 1.00 78.12 103 ALA A N 1
ATOM 673 C CA . ALA A 1 103 ? -7.094 10.889 10.220 1.00 78.12 103 ALA A CA 1
ATOM 674 C C . ALA A 1 103 ? -8.424 10.216 9.854 1.00 78.12 103 ALA A C 1
ATOM 676 O O . ALA A 1 103 ? -9.484 10.732 10.196 1.00 78.12 103 ALA A O 1
ATOM 677 N N . SER A 1 104 ? -8.400 9.122 9.079 1.00 76.50 104 SER A N 1
ATOM 678 C CA . SER A 1 104 ? -9.599 8.358 8.678 1.00 76.50 104 SER A CA 1
ATOM 679 C C . SER A 1 104 ? -9.226 7.079 7.921 1.00 76.50 104 SER A C 1
ATOM 681 O O . SER A 1 104 ? -8.362 7.128 7.038 1.00 76.50 104 SER A O 1
ATOM 683 N N . VAL A 1 105 ? -9.984 6.000 8.127 1.00 77.94 105 VAL A N 1
ATOM 684 C CA . VAL A 1 105 ? -10.029 4.837 7.225 1.00 77.94 105 VAL A CA 1
ATOM 685 C C . VAL A 1 105 ? -11.350 4.870 6.454 1.00 77.94 105 VAL A C 1
ATOM 687 O O . VAL A 1 105 ? -12.412 5.019 7.050 1.00 77.94 105 VAL A O 1
ATOM 690 N N . ARG A 1 106 ? -11.310 4.784 5.118 1.00 80.00 106 ARG A N 1
ATOM 691 C CA . ARG A 1 106 ? -12.520 4.703 4.279 1.00 80.00 106 ARG A CA 1
ATOM 692 C C . ARG A 1 106 ? -12.374 3.613 3.223 1.00 80.00 106 ARG A C 1
ATOM 694 O O . ARG A 1 106 ? -11.429 3.642 2.437 1.00 80.00 106 ARG A O 1
ATOM 701 N N . SER A 1 107 ? -13.347 2.715 3.168 1.00 78.31 107 SER A N 1
ATOM 702 C CA . SER A 1 107 ? -13.536 1.747 2.086 1.00 78.31 107 SER A CA 1
ATOM 703 C C . SER A 1 107 ? -14.963 1.837 1.582 1.00 78.31 107 SER A C 1
ATOM 705 O O . SER A 1 107 ? -15.863 2.014 2.396 1.00 78.31 107 SER A O 1
ATOM 707 N N . ALA A 1 108 ? -15.177 1.753 0.267 1.00 70.12 108 ALA A N 1
ATOM 708 C CA . ALA A 1 108 ? -16.537 1.824 -0.272 1.00 70.12 108 ALA A CA 1
ATOM 709 C C . ALA A 1 108 ? -17.339 0.524 -0.060 1.00 70.12 108 ALA A C 1
ATOM 711 O O . ALA A 1 108 ? -18.552 0.558 -0.215 1.00 70.12 108 ALA A O 1
ATOM 712 N N . ASP A 1 109 ? -16.680 -0.575 0.329 1.00 60.09 109 ASP A N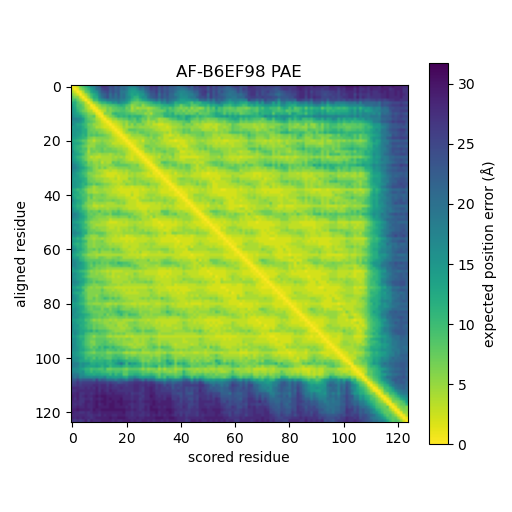 1
ATOM 713 C CA . ASP A 1 109 ? -17.293 -1.894 0.574 1.00 60.09 109 ASP A CA 1
ATOM 714 C C . ASP A 1 109 ? -17.176 -2.352 2.047 1.00 60.09 109 ASP A C 1
ATOM 716 O O . ASP A 1 109 ? -17.538 -3.473 2.387 1.00 60.09 109 ASP A O 1
ATOM 720 N N . ALA A 1 110 ? -16.614 -1.528 2.943 1.00 52.81 110 ALA A N 1
ATOM 721 C CA . ALA A 1 110 ? -16.376 -1.931 4.333 1.00 52.81 110 ALA A CA 1
ATOM 722 C C . ALA A 1 110 ? -17.571 -1.616 5.239 1.00 52.81 110 ALA A C 1
ATOM 724 O O . ALA A 1 110 ? -17.556 -0.635 5.977 1.00 52.81 110 ALA A O 1
ATOM 725 N N . ASP A 1 111 ? -18.553 -2.509 5.195 1.00 45.09 111 ASP A N 1
ATOM 726 C CA . ASP A 1 111 ? -19.480 -2.787 6.297 1.00 45.09 111 ASP A CA 1
ATOM 727 C C . ASP A 1 111 ? -19.218 -4.209 6.840 1.00 45.09 111 ASP A C 1
ATOM 729 O O . ASP A 1 111 ? -20.124 -5.012 7.036 1.00 45.09 111 ASP A O 1
ATOM 733 N N . ILE A 1 112 ? -17.939 -4.581 6.996 1.00 44.41 112 ILE A N 1
ATOM 734 C CA . ILE A 1 112 ? -17.557 -5.824 7.681 1.00 44.41 112 ILE A CA 1
ATOM 735 C C . ILE A 1 112 ? -16.431 -5.506 8.669 1.00 44.41 112 ILE A C 1
ATOM 737 O O . ILE A 1 112 ? -15.272 -5.394 8.251 1.00 44.41 112 ILE A O 1
ATOM 741 N N . PRO A 1 113 ? -16.747 -5.336 9.966 1.00 41.69 113 PRO A N 1
ATOM 742 C CA . PRO A 1 113 ? -15.740 -5.370 11.011 1.00 41.69 113 PRO A CA 1
ATOM 743 C C . PRO A 1 113 ? -15.185 -6.796 11.089 1.00 41.69 113 PRO A C 1
ATOM 745 O O . PRO A 1 113 ? -15.937 -7.756 11.240 1.00 41.69 113 PRO A O 1
ATOM 748 N N . HIS A 1 114 ? -13.868 -6.946 10.967 1.00 43.34 114 HIS A N 1
ATOM 749 C CA . HIS A 1 114 ? -13.211 -8.123 11.518 1.00 43.34 114 HIS A CA 1
ATOM 750 C C . HIS A 1 114 ? -12.907 -7.799 12.974 1.00 43.34 114 HIS A C 1
ATOM 752 O O . HIS A 1 114 ? -11.979 -7.058 13.280 1.00 43.34 114 HIS A O 1
ATOM 758 N N . ASP A 1 115 ? -13.779 -8.303 13.837 1.00 42.38 115 ASP A N 1
ATOM 759 C CA . ASP A 1 115 ? -13.554 -8.429 15.265 1.00 42.38 115 ASP A CA 1
ATOM 760 C C . ASP A 1 115 ? -12.412 -9.439 15.448 1.00 42.38 115 ASP A C 1
ATOM 762 O O . ASP A 1 115 ? -12.590 -10.642 15.253 1.00 42.38 115 ASP A O 1
ATOM 766 N N . THR A 1 116 ? -11.200 -8.953 15.696 1.00 42.41 116 THR A N 1
ATOM 767 C CA . THR A 1 116 ? -10.075 -9.788 16.127 1.00 42.41 116 THR A CA 1
ATOM 768 C C . THR A 1 116 ? -9.896 -9.617 17.628 1.00 42.41 116 THR A C 1
ATOM 770 O O . THR A 1 116 ? -8.886 -9.096 18.090 1.00 42.41 116 THR A O 1
ATOM 773 N N . HIS A 1 117 ? -10.889 -10.065 18.396 1.00 44.09 117 HIS A N 1
ATOM 774 C CA . HIS A 1 117 ? -10.662 -10.520 19.764 1.00 44.09 117 HIS A CA 1
ATOM 775 C C . HIS A 1 117 ? -10.472 -12.041 19.709 1.00 44.09 117 HIS A C 1
ATOM 777 O O . HIS A 1 117 ? -11.411 -12.817 19.870 1.00 44.09 117 HIS A O 1
ATOM 783 N N . LEU A 1 118 ? -9.249 -12.485 19.406 1.00 45.19 118 LEU A N 1
ATOM 784 C CA . LEU A 1 118 ? -8.830 -13.817 19.826 1.00 45.19 118 LEU A CA 1
ATOM 785 C C . LEU A 1 118 ? -8.382 -13.672 21.280 1.00 45.19 118 LEU A C 1
ATOM 787 O O . LEU A 1 118 ? -7.205 -13.457 21.553 1.00 45.19 118 LEU A O 1
ATOM 791 N N . ASP A 1 119 ? -9.349 -13.727 22.199 1.00 41.94 119 ASP A N 1
ATOM 792 C CA . ASP A 1 119 ? -9.050 -14.067 23.586 1.00 41.94 119 ASP A CA 1
ATOM 793 C C . ASP A 1 119 ? -8.390 -15.445 23.576 1.00 41.94 119 ASP A C 1
ATOM 795 O O . ASP A 1 119 ? -9.018 -16.467 23.288 1.00 41.94 119 ASP A O 1
ATOM 799 N N . GLU A 1 120 ? -7.099 -15.469 23.878 1.00 48.59 120 GLU A N 1
ATOM 800 C CA . GLU A 1 120 ? -6.394 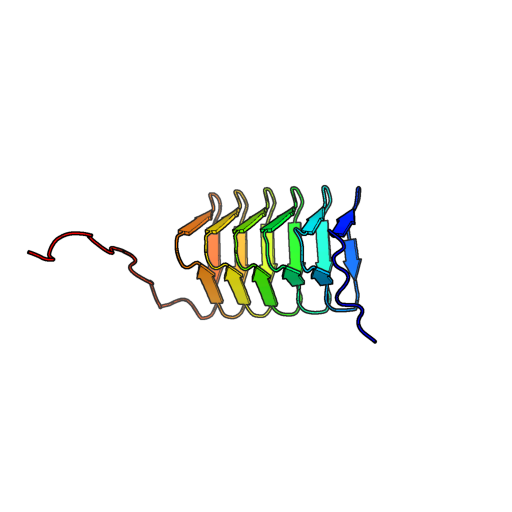-16.679 24.265 1.00 48.59 120 GLU A CA 1
ATOM 801 C C . GLU A 1 120 ? -6.848 -17.052 25.687 1.00 48.59 120 GLU A C 1
ATOM 803 O O . GLU A 1 120 ? -6.172 -16.794 26.678 1.00 48.59 120 GLU A O 1
ATOM 808 N N . ALA A 1 121 ? -8.057 -17.601 25.800 1.00 50.75 121 ALA A N 1
ATOM 809 C CA . ALA A 1 121 ? -8.574 -18.195 27.024 1.00 50.75 121 ALA A CA 1
ATOM 810 C C . ALA A 1 121 ? -9.626 -19.252 26.668 1.00 50.75 121 ALA A C 1
ATOM 812 O O . ALA A 1 121 ? -10.812 -18.949 26.599 1.00 50.75 121 ALA A O 1
ATOM 813 N N . ASP A 1 122 ? -9.164 -20.466 26.361 1.00 46.75 122 ASP A N 1
ATOM 814 C CA . ASP A 1 122 ? -9.625 -21.725 26.977 1.00 46.75 122 ASP A CA 1
ATOM 815 C C . ASP A 1 122 ? -9.150 -22.920 26.127 1.00 46.75 122 ASP A C 1
ATOM 817 O O . ASP A 1 122 ? -9.844 -23.433 25.248 1.00 46.75 122 ASP A O 1
ATOM 821 N N . MET A 1 123 ? -7.919 -23.367 26.378 1.00 51.88 123 MET A N 1
ATOM 822 C CA . MET A 1 123 ? -7.527 -24.754 26.131 1.00 51.88 123 MET A CA 1
ATOM 823 C C . MET A 1 123 ? -6.888 -25.303 27.410 1.00 51.88 123 MET A C 1
ATOM 825 O O . MET A 1 123 ? -5.668 -25.330 27.522 1.00 51.88 123 MET A O 1
ATOM 829 N N . GLN A 1 124 ? -7.777 -25.762 28.304 1.00 40.25 124 GLN A N 1
ATOM 830 C CA . GLN A 1 124 ? -7.578 -26.696 29.432 1.00 40.25 124 GLN A CA 1
ATOM 831 C C . GLN A 1 124 ? -6.784 -26.219 30.653 1.00 40.25 124 GLN A C 1
ATOM 833 O O . GLN A 1 124 ? -5.580 -25.912 30.541 1.00 40.25 124 GLN A O 1
#

Organism: Babesia rossi (NCBI:txid167444)

Foldseek 3Di:
DPPQPCDAQEDAEEAEEQDEAEHQAEHEYQYEYEYQAEYEYAAEYAYQYEYEYQAEYEYAAEYYYQEEYEYAAEYEYAAEYAYCYEYEYAAYYDYVHYYDYVHYYDYVNPPDDPPPPPPPDDDD

Mean predicted aligned error: 9.81 Å

Sequence (124 aa):
NIDDDKASVKSAGSVKSAASVRSADSVASPGSVKSAASVRSADSVASPGSVKSAASVRSADSVASPGSVKSAASVRSADSVASPGSVKSAASVRSADSVESVASVRSADADIPHDTHLDEADMQ